Protein AF-A0A8X6Y9L2-F1 (afdb_monomer_lite)

Secondary structure (DSSP, 8-state):
--------------EEEEEEEEE-S--EETTTSS-HHHHHHHHHHS--SSSS---HHHHHHHHSEEEEEEEEEEEEEETT---EEEEEEEEEEEE-----TTS--PPEEEEEPPPGGGG-------------

pLDDT: mean 73.96, std 20.02, range [30.67, 93.94]

Sequence (132 aa):
ERSDSKKDCEESVFAKFVFLWKAASDVYDCTLDTNLKGFANAMARSEWKSALAPPVKEFIEIVNCYAQTGVLDGTVSINDGPEYEMYLFGEKVRNLAFSCPQMCLPLDFYTVTLTEDSLKLPIQRNERTTAC

Radius of gyration: 23.89 Å; chains: 1; bounding box: 46×60×63 Å

Foldseek 3Di:
DDDDDPDPPPDDKDKDWDWDWDFPDDKDQLVPNPPVVVVVVVQVPDDDPDPPDGPVVVVCQVNQKIKTWTKIWTWMDMPPDDTDTAIWTWMWMWHPPPPPVVDPDTDIDTDTDDDPVRPPDPPPPPPDDDDD

Structure (mmCIF, N/CA/C/O backbone):
data_AF-A0A8X6Y9L2-F1
#
_entry.id   AF-A0A8X6Y9L2-F1
#
loop_
_atom_site.group_PDB
_atom_site.id
_atom_site.type_symbol
_atom_site.label_atom_id
_atom_site.label_alt_id
_atom_site.label_comp_id
_atom_site.label_asym_id
_atom_site.label_entity_id
_atom_site.label_seq_id
_atom_site.pdbx_PDB_ins_code
_atom_site.Cartn_x
_atom_site.Cartn_y
_atom_site.Cartn_z
_atom_site.occupancy
_atom_site.B_iso_or_equiv
_atom_site.auth_seq_id
_atom_site.auth_comp_id
_atom_site.auth_asym_id
_atom_site.auth_atom_id
_atom_site.pdbx_PDB_model_num
ATOM 1 N N . GLU A 1 1 ? -1.486 49.418 36.738 1.00 35.19 1 GLU A N 1
ATOM 2 C CA . GLU A 1 1 ? -1.836 48.542 35.601 1.00 35.19 1 GLU A CA 1
ATOM 3 C C . GLU A 1 1 ? -0.873 47.361 35.580 1.00 35.19 1 GLU A C 1
ATOM 5 O O . GLU A 1 1 ? 0.332 47.578 35.562 1.00 35.19 1 GLU A O 1
ATOM 10 N N . ARG A 1 2 ? -1.374 46.127 35.684 1.00 33.84 2 ARG A N 1
ATOM 11 C CA . ARG A 1 2 ? -0.601 44.897 35.458 1.00 33.84 2 ARG A CA 1
ATOM 12 C C . ARG A 1 2 ? -1.325 44.171 34.332 1.00 33.84 2 ARG A C 1
ATOM 14 O O . ARG A 1 2 ? -2.479 43.796 34.502 1.00 33.84 2 ARG A O 1
ATOM 21 N N . SER A 1 3 ? -0.692 44.093 33.168 1.00 48.06 3 SER A N 1
ATOM 22 C CA . SER A 1 3 ? -1.227 43.390 32.009 1.00 48.06 3 SER A CA 1
ATOM 23 C C . SER A 1 3 ? -1.127 41.886 32.256 1.00 48.06 3 SER A C 1
ATOM 25 O O . SER A 1 3 ? -0.036 41.321 32.163 1.00 48.06 3 SER A O 1
ATOM 27 N N . ASP A 1 4 ? -2.248 41.249 32.580 1.00 46.41 4 ASP A N 1
ATOM 28 C CA . ASP A 1 4 ? -2.364 39.796 32.526 1.00 46.41 4 ASP A CA 1
ATOM 29 C C . ASP A 1 4 ? -2.335 39.365 31.058 1.00 46.41 4 ASP A C 1
ATOM 31 O O . ASP A 1 4 ? -3.310 39.497 30.316 1.00 46.41 4 ASP A O 1
ATOM 35 N N . SER A 1 5 ? -1.180 38.874 30.618 1.00 49.41 5 SER A N 1
ATOM 36 C CA . SER A 1 5 ? -1.055 38.147 29.365 1.00 49.41 5 SER A CA 1
ATOM 37 C C . SER A 1 5 ? -1.762 36.801 29.519 1.00 49.41 5 SER A C 1
ATOM 39 O O . SER A 1 5 ? -1.232 35.857 30.106 1.00 49.41 5 SER A O 1
ATOM 41 N N . LYS A 1 6 ? -2.989 36.710 28.995 1.00 53.50 6 LYS A N 1
ATOM 42 C CA . LYS A 1 6 ? -3.668 35.430 28.777 1.00 53.50 6 LYS A CA 1
ATOM 43 C C . LYS A 1 6 ? -2.784 34.583 27.863 1.00 53.50 6 LYS A C 1
ATOM 45 O O . LYS A 1 6 ? -2.667 34.862 26.675 1.00 53.50 6 LYS A O 1
ATOM 50 N N . LYS A 1 7 ? -2.124 33.578 28.437 1.00 54.12 7 LYS A N 1
ATOM 51 C CA . LYS A 1 7 ? -1.623 32.443 27.670 1.00 54.12 7 LYS A CA 1
ATOM 52 C C . LYS A 1 7 ? -2.857 31.712 27.163 1.00 54.12 7 LYS A C 1
ATOM 54 O O . LYS A 1 7 ? -3.603 31.171 27.977 1.00 54.12 7 LYS A O 1
ATOM 59 N N . ASP A 1 8 ? -3.083 31.740 25.858 1.00 54.59 8 ASP A N 1
ATOM 60 C CA . ASP A 1 8 ? -3.979 30.789 25.215 1.00 54.59 8 ASP A CA 1
ATOM 61 C C . ASP A 1 8 ? -3.461 29.392 25.576 1.00 54.59 8 ASP A C 1
ATOM 63 O O . ASP A 1 8 ? -2.373 28.987 25.165 1.00 54.59 8 ASP A O 1
ATOM 67 N N . CYS A 1 9 ? -4.173 28.698 26.463 1.00 57.06 9 CYS A N 1
ATOM 68 C CA . CYS A 1 9 ? -3.896 27.297 26.730 1.00 57.06 9 CYS A CA 1
ATOM 69 C C . CYS A 1 9 ? -4.235 26.536 25.448 1.00 57.06 9 CYS A C 1
ATOM 71 O O . CYS A 1 9 ? -5.410 26.420 25.108 1.00 57.06 9 CYS A O 1
ATOM 73 N N . GLU A 1 10 ? -3.223 26.041 24.735 1.00 66.69 10 GLU A N 1
ATOM 74 C CA . GLU A 1 10 ? -3.419 25.071 23.657 1.00 66.69 10 GLU A CA 1
ATOM 75 C C . GLU A 1 10 ? -4.148 23.848 24.229 1.00 66.69 10 GLU A C 1
ATOM 77 O O . GLU A 1 10 ? -3.588 23.064 25.001 1.00 66.69 10 GLU A O 1
ATOM 82 N N . GLU A 1 11 ? -5.429 23.708 23.892 1.00 79.56 11 GLU A N 1
ATOM 83 C CA . GLU A 1 11 ? -6.227 22.547 24.268 1.00 79.56 11 GLU A CA 1
ATOM 84 C C . GLU A 1 11 ? -5.726 21.339 23.468 1.00 79.56 11 GLU A C 1
ATOM 86 O O . GLU A 1 11 ? -5.939 21.225 22.262 1.00 79.56 11 GLU A O 1
ATOM 91 N N . SER A 1 12 ? -4.991 20.456 24.141 1.00 83.25 12 SER A N 1
ATOM 92 C CA . SER A 1 12 ? -4.478 19.223 23.545 1.00 83.25 12 SER A CA 1
ATOM 93 C C . SER A 1 12 ? -5.529 18.118 23.629 1.00 83.25 12 SER A C 1
ATOM 95 O O . SER A 1 12 ? -6.139 17.911 24.677 1.00 83.25 12 SER A O 1
ATOM 97 N N . VAL A 1 13 ? -5.712 17.382 22.533 1.00 85.88 13 VAL A N 1
ATOM 98 C CA . VAL A 1 13 ? -6.623 16.235 22.449 1.00 85.88 13 VAL A CA 1
ATOM 99 C C . VAL A 1 13 ? -5.803 14.958 22.297 1.00 85.88 13 VAL A C 1
ATOM 101 O O . VAL A 1 13 ? -4.958 14.861 21.408 1.00 85.88 13 VAL A O 1
ATOM 104 N N . PHE A 1 14 ? -6.061 13.964 23.145 1.00 89.12 14 PHE A N 1
ATOM 105 C CA . PHE A 1 14 ? -5.450 12.643 23.047 1.00 89.12 14 PHE A CA 1
ATOM 106 C C . PHE A 1 14 ? -6.346 11.735 22.214 1.00 89.12 14 PHE A C 1
ATOM 108 O O . PHE A 1 14 ? -7.491 11.495 22.580 1.00 89.12 14 PHE A O 1
ATOM 115 N N . ALA A 1 15 ? -5.831 11.214 21.105 1.00 90.12 15 ALA A N 1
ATOM 116 C CA . ALA A 1 15 ? -6.514 10.202 20.311 1.00 90.12 15 ALA A CA 1
ATOM 117 C C . ALA A 1 15 ? -5.774 8.867 20.440 1.00 90.12 15 ALA A C 1
ATOM 119 O O . ALA A 1 15 ? -4.562 8.797 20.223 1.00 90.12 15 ALA A O 1
ATOM 120 N N . LYS A 1 16 ? -6.502 7.808 20.790 1.00 92.69 16 LYS A N 1
ATOM 121 C CA . LYS A 1 16 ? -6.005 6.434 20.829 1.00 92.69 16 LYS A CA 1
ATOM 122 C C . LYS A 1 16 ? -6.598 5.673 19.655 1.00 92.69 16 LYS A C 1
ATOM 124 O O . LYS A 1 16 ? -7.808 5.685 19.460 1.00 92.69 16 LYS A O 1
ATOM 129 N N . PHE A 1 17 ? -5.740 4.983 18.915 1.00 91.19 17 PHE A N 1
ATOM 130 C CA . PHE A 1 17 ? -6.112 4.172 17.763 1.00 91.19 17 PHE A CA 1
ATOM 131 C C . PHE A 1 17 ? -5.706 2.722 18.004 1.00 91.19 17 PHE A C 1
ATOM 133 O O . PHE A 1 17 ? -4.576 2.458 18.423 1.00 91.19 17 PHE A O 1
ATOM 140 N N . VAL A 1 18 ? -6.605 1.783 17.725 1.00 92.62 18 VAL A N 1
ATOM 141 C CA . VAL A 1 18 ? -6.331 0.345 17.798 1.00 92.62 18 VAL A CA 1
ATOM 142 C C . VAL A 1 18 ? -6.860 -0.291 16.525 1.00 92.62 18 VAL A C 1
ATOM 144 O O . VAL A 1 18 ? -8.066 -0.409 16.371 1.00 92.62 18 VAL A O 1
ATOM 147 N N . PHE A 1 19 ? -5.968 -0.701 15.622 1.00 91.31 19 PHE A N 1
ATOM 148 C CA . PHE A 1 19 ? -6.343 -1.256 14.320 1.00 91.31 19 PHE A CA 1
ATOM 149 C C . PHE A 1 19 ? -5.693 -2.608 14.049 1.00 91.31 19 PHE A C 1
ATOM 151 O O . PHE A 1 19 ? -4.529 -2.840 14.383 1.00 91.31 19 PHE A O 1
ATOM 158 N N . LEU A 1 20 ? -6.440 -3.470 13.364 1.00 92.44 20 LEU A N 1
ATOM 159 C CA . LEU A 1 20 ? -5.978 -4.718 12.781 1.00 92.44 20 LEU A CA 1
ATOM 160 C C . LEU A 1 20 ? -5.940 -4.586 11.256 1.00 92.44 20 LEU A C 1
ATOM 162 O O . LEU A 1 20 ? -6.944 -4.251 10.629 1.00 92.44 20 LEU A O 1
ATOM 166 N N . TRP A 1 21 ? -4.794 -4.903 10.653 1.00 92.69 21 TRP A N 1
ATOM 167 C CA . TRP A 1 21 ? -4.679 -5.033 9.201 1.00 92.69 21 TRP A CA 1
ATOM 168 C C . TRP A 1 21 ? -5.211 -6.386 8.732 1.00 92.69 21 TRP A C 1
ATOM 170 O O . TRP A 1 21 ? -4.749 -7.437 9.180 1.00 92.69 21 TRP A O 1
ATOM 180 N N . LYS A 1 22 ? -6.143 -6.351 7.782 1.00 92.56 22 LYS A N 1
ATOM 181 C CA . LYS A 1 22 ? -6.684 -7.514 7.081 1.00 92.56 22 LYS A CA 1
ATOM 182 C C . LYS A 1 22 ? -6.307 -7.407 5.608 1.00 92.56 22 LYS A C 1
ATOM 184 O O . LYS A 1 22 ? -6.776 -6.512 4.907 1.00 92.56 22 LYS A O 1
ATOM 189 N N . ALA A 1 23 ? -5.455 -8.317 5.145 1.00 93.94 23 ALA A N 1
AT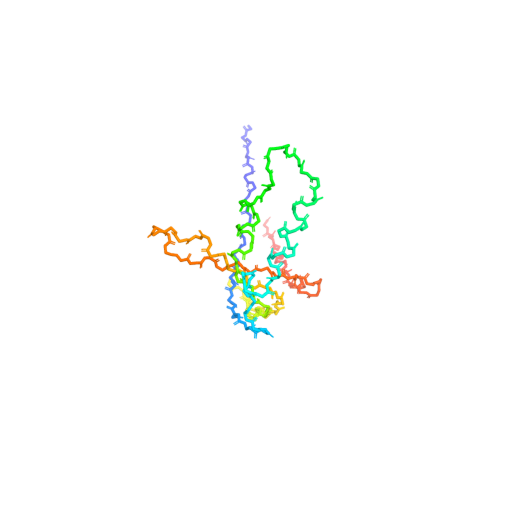OM 190 C CA . ALA A 1 23 ? -5.091 -8.401 3.737 1.00 93.94 23 ALA A CA 1
ATOM 191 C C . ALA A 1 23 ? -6.322 -8.736 2.881 1.00 93.94 23 ALA A C 1
ATOM 193 O O . ALA A 1 23 ? -7.067 -9.660 3.208 1.00 93.94 23 ALA A O 1
ATOM 194 N N . ALA A 1 24 ? -6.515 -7.992 1.792 1.00 92.88 24 ALA A N 1
ATOM 195 C CA . ALA A 1 24 ? -7.560 -8.243 0.798 1.00 92.88 24 ALA A CA 1
ATOM 196 C C . ALA A 1 24 ? -6.987 -8.708 -0.553 1.00 92.88 24 ALA A C 1
ATOM 198 O O . ALA A 1 24 ? -7.745 -9.113 -1.432 1.00 92.88 24 ALA A O 1
ATOM 199 N N . SER A 1 25 ? -5.662 -8.661 -0.715 1.00 93.00 25 SER A N 1
ATOM 200 C CA . SER A 1 25 ? -4.935 -9.152 -1.886 1.00 93.00 25 SER A CA 1
ATOM 201 C C . SER A 1 25 ? -3.670 -9.913 -1.499 1.00 93.00 25 SER A C 1
ATOM 203 O O . SER A 1 25 ? -3.185 -9.839 -0.362 1.00 93.00 25 SER A O 1
ATOM 205 N N . ASP A 1 26 ? -3.134 -10.639 -2.477 1.00 93.56 26 ASP A N 1
ATOM 206 C CA . ASP A 1 26 ? -1.782 -11.178 -2.415 1.00 93.56 26 ASP A CA 1
ATOM 207 C C . ASP A 1 26 ? -0.743 -10.049 -2.405 1.00 93.56 26 ASP A C 1
ATOM 209 O O . ASP A 1 26 ? -1.017 -8.902 -2.765 1.00 93.56 26 ASP A O 1
ATOM 213 N N . VAL A 1 27 ? 0.464 -10.374 -1.951 1.00 91.00 27 VAL A N 1
ATOM 214 C CA . VAL A 1 27 ? 1.575 -9.422 -1.943 1.00 91.00 27 VAL A CA 1
ATOM 215 C C . VAL A 1 27 ? 2.059 -9.209 -3.376 1.00 91.00 27 VAL A C 1
ATOM 217 O O . VAL A 1 27 ? 2.405 -10.173 -4.050 1.00 91.00 27 VAL A O 1
ATOM 220 N N . TYR A 1 28 ? 2.116 -7.949 -3.799 1.00 90.69 28 TYR A N 1
ATOM 221 C CA . TYR A 1 28 ? 2.700 -7.513 -5.060 1.00 90.69 28 TYR A CA 1
ATOM 222 C C . TYR A 1 28 ? 4.159 -7.105 -4.835 1.00 90.69 28 TYR A C 1
ATOM 224 O O . TYR A 1 28 ? 4.442 -6.155 -4.101 1.00 90.69 28 TYR A O 1
ATOM 232 N N . ASP A 1 29 ? 5.090 -7.827 -5.446 1.00 89.06 29 ASP A N 1
ATOM 233 C CA . ASP A 1 29 ? 6.515 -7.522 -5.477 1.00 89.06 29 ASP A CA 1
ATOM 234 C C . ASP A 1 29 ? 6.829 -6.656 -6.693 1.00 89.06 29 ASP A C 1
ATOM 236 O O . ASP A 1 29 ? 6.867 -7.130 -7.830 1.00 89.06 29 ASP A O 1
ATOM 240 N N . CYS A 1 30 ? 7.127 -5.378 -6.475 1.00 86.25 30 CYS A N 1
ATOM 241 C CA . CYS A 1 30 ? 7.431 -4.474 -7.576 1.00 86.25 30 CYS A CA 1
ATOM 242 C C . CYS A 1 30 ? 8.680 -4.896 -8.380 1.00 86.25 30 CYS A C 1
ATOM 244 O O . CYS A 1 30 ? 8.814 -4.480 -9.532 1.00 86.25 30 CYS A O 1
ATOM 246 N N . THR A 1 31 ? 9.560 -5.744 -7.836 1.00 84.19 31 THR A N 1
ATOM 247 C CA . THR A 1 31 ? 10.736 -6.273 -8.543 1.00 84.19 31 THR A CA 1
ATOM 248 C C . THR A 1 31 ? 10.432 -7.488 -9.422 1.00 84.19 31 THR A C 1
ATOM 250 O O . THR A 1 31 ? 11.119 -7.684 -10.428 1.00 84.19 31 THR A O 1
ATOM 253 N N . LEU A 1 32 ? 9.406 -8.279 -9.085 1.00 86.06 32 LEU A N 1
ATOM 254 C CA . LEU A 1 32 ? 9.057 -9.517 -9.796 1.00 86.06 32 LEU A CA 1
ATOM 255 C C . LEU A 1 32 ? 7.793 -9.382 -10.647 1.00 86.06 32 LEU A C 1
ATOM 257 O O . LEU A 1 32 ? 7.750 -9.888 -11.768 1.00 86.06 32 LEU A O 1
ATOM 261 N N . ASP A 1 33 ? 6.796 -8.661 -10.145 1.00 88.12 33 ASP A N 1
ATOM 262 C CA . ASP A 1 33 ? 5.472 -8.561 -10.759 1.00 88.12 33 ASP A CA 1
ATOM 263 C C . ASP A 1 33 ? 5.377 -7.410 -11.774 1.00 88.12 33 ASP A C 1
ATOM 265 O O . ASP A 1 33 ? 4.401 -7.285 -12.516 1.00 88.12 33 ASP A O 1
ATOM 269 N N . THR A 1 34 ? 6.427 -6.587 -11.873 1.00 87.56 34 THR A N 1
ATOM 270 C CA . THR A 1 34 ? 6.502 -5.454 -12.802 1.00 87.56 34 THR A CA 1
ATOM 271 C C . THR A 1 34 ? 7.406 -5.753 -14.002 1.00 87.56 34 THR A C 1
ATOM 273 O O . THR A 1 34 ? 8.491 -6.318 -13.879 1.00 87.56 34 THR A O 1
ATOM 276 N N . ASN A 1 35 ? 7.030 -5.279 -15.198 1.00 88.88 35 ASN A N 1
ATOM 277 C CA . ASN A 1 35 ? 7.883 -5.358 -16.392 1.00 88.88 35 ASN A CA 1
ATOM 278 C C . ASN A 1 35 ? 9.038 -4.336 -16.349 1.00 88.88 35 ASN A C 1
ATOM 280 O O . ASN A 1 35 ? 9.021 -3.319 -17.051 1.00 88.88 35 ASN A O 1
ATOM 284 N N . LEU A 1 36 ? 10.073 -4.627 -15.557 1.00 87.88 36 LEU A N 1
ATOM 285 C CA . LEU A 1 36 ? 11.246 -3.761 -15.386 1.00 87.88 36 LEU A CA 1
ATOM 286 C C . LEU A 1 36 ? 11.950 -3.435 -16.712 1.00 87.88 36 LEU A C 1
ATOM 288 O O . LEU A 1 36 ? 12.423 -2.317 -16.907 1.00 87.88 36 LEU A O 1
ATOM 292 N N . LYS A 1 37 ? 11.971 -4.375 -17.666 1.00 88.75 37 LYS A N 1
ATOM 293 C CA . LYS A 1 37 ? 12.550 -4.149 -19.000 1.00 88.75 37 LYS A CA 1
ATOM 294 C C . LYS A 1 37 ? 11.763 -3.102 -19.790 1.00 88.75 37 LYS A C 1
ATOM 296 O O . LYS A 1 37 ? 12.356 -2.278 -20.484 1.00 88.75 37 LYS A O 1
ATOM 301 N N . GLY A 1 38 ? 10.436 -3.128 -19.689 1.00 88.25 38 GLY A N 1
ATOM 302 C CA . GLY A 1 38 ? 9.556 -2.117 -20.270 1.00 88.25 38 GLY A CA 1
ATOM 303 C C . GLY A 1 38 ? 9.844 -0.728 -19.705 1.00 88.25 38 GLY A C 1
ATOM 304 O O . GLY A 1 38 ? 10.047 0.208 -20.477 1.00 88.25 38 GLY A O 1
ATOM 305 N N . PHE A 1 39 ? 9.962 -0.615 -18.380 1.00 88.00 39 PHE A N 1
ATOM 306 C CA . PHE A 1 39 ? 10.325 0.640 -17.716 1.00 88.00 39 PHE A CA 1
ATOM 307 C C . PHE A 1 39 ? 11.717 1.136 -18.108 1.00 88.00 39 PHE A C 1
ATOM 309 O O . PHE A 1 39 ? 11.862 2.305 -18.452 1.00 88.00 39 PHE A O 1
ATOM 316 N N . ALA A 1 40 ? 12.722 0.258 -18.141 1.00 86.62 40 ALA A N 1
ATOM 317 C CA . ALA A 1 40 ? 14.069 0.616 -18.579 1.00 86.62 40 ALA A CA 1
ATOM 318 C C . ALA A 1 40 ? 14.079 1.136 -20.028 1.00 86.62 40 ALA A C 1
ATOM 320 O O . ALA A 1 40 ? 14.708 2.151 -20.318 1.00 86.62 40 ALA A O 1
ATOM 321 N N . ASN A 1 41 ? 13.330 0.492 -20.930 1.00 87.94 41 ASN A N 1
ATOM 322 C CA . ASN A 1 41 ? 13.190 0.942 -22.316 1.00 87.94 41 ASN A CA 1
ATOM 323 C C . ASN A 1 41 ? 12.461 2.287 -22.433 1.00 87.94 41 ASN A C 1
ATOM 325 O O . ASN A 1 41 ? 12.848 3.115 -23.255 1.00 87.94 41 ASN A O 1
ATOM 329 N N . ALA A 1 42 ? 11.402 2.499 -21.649 1.00 88.50 42 ALA A N 1
ATOM 330 C CA . ALA A 1 42 ? 10.669 3.761 -21.629 1.00 88.50 42 ALA A CA 1
ATOM 331 C C . ALA A 1 42 ? 11.543 4.895 -21.079 1.00 88.50 42 ALA A C 1
ATOM 333 O O . ALA A 1 42 ? 11.607 5.965 -21.676 1.00 88.50 42 ALA A O 1
ATOM 334 N N . MET A 1 43 ? 12.283 4.629 -20.001 1.00 87.38 43 MET A N 1
ATOM 335 C CA . MET A 1 43 ? 13.231 5.565 -19.406 1.00 87.38 43 MET A CA 1
ATOM 336 C C . MET A 1 43 ? 14.365 5.905 -20.373 1.00 87.38 43 MET A C 1
ATOM 338 O O . MET A 1 43 ? 14.692 7.071 -20.518 1.00 87.38 43 MET A O 1
ATOM 342 N N . ALA A 1 44 ? 14.912 4.927 -21.100 1.00 85.56 44 ALA A N 1
ATOM 343 C CA . ALA A 1 44 ? 15.935 5.156 -22.124 1.00 85.56 44 ALA A CA 1
ATOM 344 C C . ALA A 1 44 ? 15.469 6.075 -23.272 1.00 85.56 44 ALA A C 1
A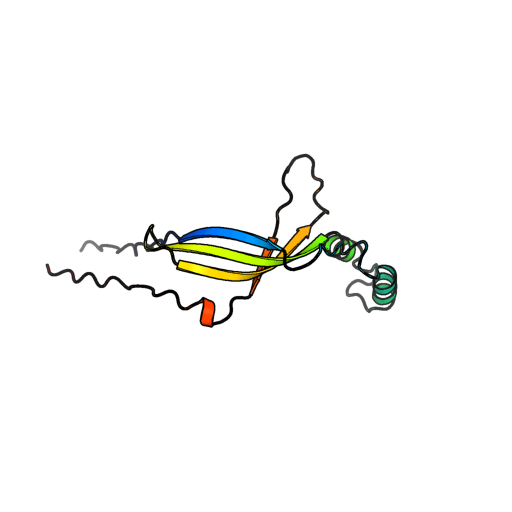TOM 346 O O . ALA A 1 44 ? 16.299 6.664 -23.959 1.00 85.56 44 ALA A O 1
ATOM 347 N N . ARG A 1 45 ? 14.153 6.167 -23.506 1.00 87.06 45 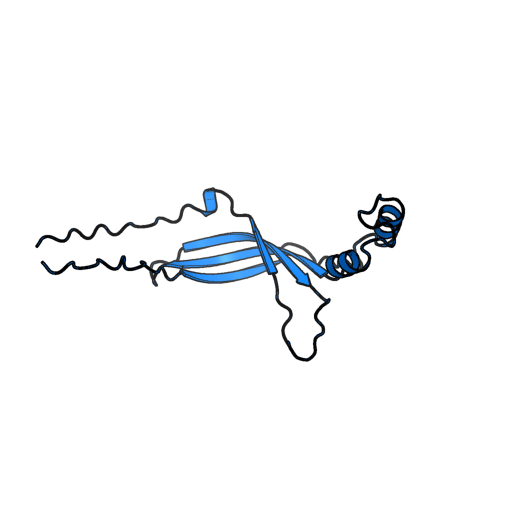ARG A N 1
ATOM 348 C CA . ARG A 1 45 ? 13.543 6.968 -24.579 1.00 87.06 45 ARG A CA 1
ATOM 349 C C . ARG A 1 45 ? 12.954 8.291 -24.093 1.00 87.06 45 ARG A C 1
ATOM 351 O O . ARG A 1 45 ? 12.520 9.076 -24.932 1.00 87.06 45 ARG A O 1
ATOM 358 N N . SER A 1 46 ? 12.868 8.516 -22.784 1.00 86.56 46 SER A N 1
ATOM 359 C CA . SER A 1 46 ? 12.268 9.728 -22.233 1.00 86.56 46 SER A CA 1
ATOM 360 C C . SER A 1 46 ? 13.253 10.893 -22.229 1.00 86.56 46 SER A C 1
ATOM 362 O O . SER A 1 46 ? 14.466 10.709 -22.166 1.00 86.56 46 SER A O 1
ATOM 364 N N . GLU A 1 47 ? 12.724 12.113 -22.283 1.00 86.12 47 GLU A N 1
ATOM 365 C CA . GLU A 1 47 ? 13.527 13.310 -22.058 1.00 86.12 47 GLU A CA 1
ATOM 366 C C . GLU A 1 47 ? 13.841 13.443 -20.565 1.00 86.12 47 GLU A C 1
ATOM 368 O O . GLU A 1 47 ? 12.960 13.311 -19.708 1.00 86.12 47 GLU A O 1
ATOM 373 N N . TRP A 1 48 ? 15.106 13.700 -20.238 1.00 83.56 48 TRP A N 1
ATOM 374 C CA . TRP A 1 48 ? 15.559 13.833 -18.857 1.00 83.56 48 TRP A CA 1
ATOM 375 C C . TRP A 1 48 ? 15.910 15.277 -18.536 1.00 83.56 48 TRP A C 1
ATOM 377 O O . TRP A 1 48 ? 16.473 16.002 -19.353 1.00 83.56 48 TRP A O 1
ATOM 387 N N . LYS A 1 49 ? 15.642 15.677 -17.289 1.00 78.50 49 LYS A N 1
ATOM 388 C CA . LYS A 1 49 ? 16.038 16.994 -16.767 1.00 78.50 49 LYS A CA 1
ATOM 389 C C . LYS A 1 49 ? 17.562 17.174 -16.724 1.00 78.50 49 LYS A C 1
ATOM 391 O O . LYS A 1 49 ? 18.042 18.300 -16.776 1.00 78.50 49 LYS A O 1
ATOM 396 N N . SER A 1 50 ? 18.310 16.075 -16.603 1.00 75.69 50 SER A N 1
ATOM 397 C CA . SER A 1 50 ? 19.774 16.046 -16.640 1.00 75.69 50 SER A CA 1
ATOM 398 C C . SER A 1 50 ? 20.248 15.425 -17.949 1.00 75.69 50 SER A C 1
ATOM 400 O O . SER A 1 50 ? 19.808 14.340 -18.314 1.00 75.69 50 SER A O 1
ATOM 402 N N . ALA A 1 51 ? 21.187 16.084 -18.628 1.00 69.38 51 ALA A N 1
ATOM 403 C CA . ALA A 1 51 ? 21.735 15.620 -19.903 1.00 69.38 51 ALA A CA 1
ATOM 404 C C . ALA A 1 51 ? 22.667 14.397 -19.776 1.00 69.38 51 ALA A C 1
ATOM 406 O O . ALA A 1 51 ? 23.049 13.814 -20.786 1.00 69.38 51 ALA A O 1
ATOM 407 N N . LEU A 1 52 ? 23.080 14.034 -18.556 1.00 73.44 52 LEU A N 1
ATOM 408 C CA . LEU A 1 52 ? 24.179 13.087 -18.336 1.00 73.44 52 LEU A CA 1
ATOM 409 C C . LEU A 1 52 ? 23.724 11.652 -18.044 1.00 73.44 52 LEU A C 1
ATOM 411 O O . LEU A 1 52 ? 24.461 10.722 -18.362 1.00 73.44 52 LEU A O 1
ATOM 415 N N . ALA A 1 53 ? 22.552 11.455 -17.434 1.00 74.00 53 ALA A N 1
ATOM 416 C CA . ALA A 1 53 ? 22.046 10.123 -17.104 1.00 74.00 53 ALA A CA 1
ATOM 417 C C . ALA A 1 53 ? 20.549 10.141 -16.739 1.00 74.00 53 ALA A C 1
ATOM 419 O O . ALA A 1 53 ? 20.070 11.141 -16.191 1.00 74.00 53 ALA A O 1
ATOM 420 N N . PRO A 1 54 ? 19.831 9.021 -16.954 1.00 79.31 54 PRO A N 1
ATOM 421 C CA . PRO A 1 54 ? 18.496 8.839 -16.405 1.00 79.31 54 PRO A CA 1
ATOM 422 C C . PRO A 1 54 ? 18.539 8.717 -14.871 1.00 79.31 54 PRO A C 1
ATOM 424 O O . PRO A 1 54 ? 19.561 8.301 -14.313 1.00 79.31 54 PRO A O 1
ATOM 427 N N . PRO A 1 55 ? 17.422 8.987 -14.170 1.00 81.12 55 PRO A N 1
ATOM 428 C CA . PRO A 1 55 ? 17.308 8.845 -12.716 1.00 81.12 55 PRO A CA 1
ATOM 429 C C . PRO A 1 55 ? 17.172 7.368 -12.289 1.00 81.12 55 PRO A C 1
ATOM 431 O O . PRO A 1 55 ? 16.204 6.957 -11.655 1.00 81.12 55 PRO A O 1
ATOM 434 N N . VAL A 1 56 ? 18.158 6.537 -12.638 1.00 83.31 56 VAL A N 1
ATOM 435 C CA . VAL A 1 56 ? 18.140 5.082 -12.393 1.00 83.31 56 VAL A CA 1
ATOM 436 C C . VAL A 1 56 ? 18.076 4.760 -10.899 1.00 83.31 56 VAL A C 1
ATOM 438 O O . VAL A 1 56 ? 17.399 3.817 -10.501 1.00 83.31 56 VAL A O 1
ATOM 441 N N . LYS A 1 57 ? 18.758 5.551 -10.065 1.00 81.25 57 LYS A N 1
ATOM 442 C CA . LYS A 1 57 ? 18.781 5.351 -8.612 1.00 81.25 57 LYS A CA 1
ATOM 443 C C . LYS A 1 57 ? 17.391 5.519 -7.991 1.00 81.25 57 LYS A C 1
ATOM 445 O O . LYS A 1 57 ? 16.949 4.630 -7.275 1.00 81.25 57 LYS A O 1
ATOM 450 N N . GLU A 1 58 ? 16.700 6.611 -8.317 1.00 80.94 58 GLU A N 1
ATOM 451 C CA . GLU A 1 58 ? 15.336 6.878 -7.837 1.00 80.94 58 GLU A CA 1
ATOM 452 C C . GLU A 1 58 ? 14.373 5.781 -8.297 1.00 80.94 58 GLU A C 1
ATOM 454 O O . GLU A 1 58 ? 13.552 5.299 -7.524 1.00 80.94 58 GLU A O 1
ATOM 459 N N . PHE A 1 59 ? 14.515 5.324 -9.544 1.00 82.94 59 PHE A N 1
ATOM 460 C CA . PHE A 1 59 ? 13.707 4.224 -10.055 1.00 82.94 59 PHE A CA 1
ATOM 461 C C . PHE A 1 59 ? 13.920 2.929 -9.269 1.00 82.94 59 PHE A C 1
ATOM 463 O O . PHE A 1 59 ? 12.940 2.305 -8.876 1.00 82.94 59 PHE A O 1
ATOM 470 N N . ILE A 1 60 ? 15.175 2.543 -9.009 1.00 82.12 60 ILE A N 1
ATOM 471 C CA . ILE A 1 60 ? 15.496 1.346 -8.219 1.00 82.12 60 ILE A CA 1
ATOM 472 C C . ILE A 1 60 ? 14.914 1.452 -6.806 1.00 82.12 60 ILE A C 1
ATOM 474 O O . ILE A 1 60 ? 14.359 0.479 -6.305 1.00 82.12 60 ILE A O 1
ATOM 478 N N . GLU A 1 61 ? 15.009 2.621 -6.173 1.00 79.44 61 GLU A N 1
ATOM 479 C CA . GLU A 1 61 ? 14.444 2.853 -4.841 1.00 79.44 61 GLU A CA 1
ATOM 480 C C . GLU A 1 61 ? 12.917 2.690 -4.828 1.00 79.44 61 GLU A C 1
ATOM 482 O O . GLU A 1 61 ? 12.388 2.077 -3.904 1.00 79.44 61 GLU A O 1
ATOM 487 N N . ILE A 1 62 ? 12.222 3.157 -5.870 1.00 80.25 62 ILE A N 1
ATOM 488 C CA . ILE A 1 62 ? 10.763 3.026 -6.002 1.00 80.25 62 ILE A CA 1
ATOM 489 C C . ILE A 1 62 ? 10.343 1.572 -6.256 1.00 80.25 62 ILE A C 1
ATOM 491 O O . ILE A 1 62 ? 9.374 1.103 -5.663 1.00 80.25 62 ILE A O 1
ATOM 495 N N . VAL A 1 63 ? 11.042 0.841 -7.131 1.00 84.19 63 VAL A N 1
ATOM 496 C CA . VAL A 1 63 ? 10.645 -0.539 -7.477 1.00 84.19 63 VAL A CA 1
ATOM 497 C C . VAL A 1 63 ? 11.056 -1.567 -6.429 1.00 84.19 63 VAL A C 1
ATOM 499 O O . VAL A 1 63 ? 10.565 -2.689 -6.459 1.00 84.19 63 VAL A O 1
ATOM 502 N N . ASN A 1 64 ? 11.936 -1.213 -5.493 1.00 85.19 64 ASN A N 1
ATOM 503 C CA . ASN A 1 64 ? 12.377 -2.109 -4.430 1.00 85.19 64 ASN A CA 1
ATOM 504 C C . ASN A 1 64 ? 11.413 -2.079 -3.231 1.00 85.19 64 ASN A C 1
ATOM 506 O O . ASN A 1 64 ? 11.805 -1.773 -2.099 1.00 85.19 64 ASN A O 1
ATOM 510 N N . CYS A 1 65 ? 10.139 -2.370 -3.486 1.00 86.62 65 CYS A N 1
ATOM 511 C CA . CYS A 1 65 ? 9.098 -2.430 -2.472 1.00 86.62 65 CYS A CA 1
ATOM 512 C C . CYS A 1 65 ? 8.122 -3.590 -2.705 1.00 86.62 65 CYS A C 1
ATOM 514 O O . CYS A 1 65 ? 7.958 -4.072 -3.826 1.00 86.62 65 CYS A O 1
ATOM 516 N N . TYR A 1 66 ? 7.457 -4.004 -1.627 1.00 89.31 66 TYR A N 1
ATOM 517 C CA . TYR A 1 66 ? 6.258 -4.834 -1.691 1.00 89.31 66 TYR A CA 1
ATOM 518 C C . TYR A 1 66 ? 5.037 -3.991 -1.345 1.00 89.31 66 TYR A C 1
ATOM 520 O O . TYR A 1 66 ? 5.084 -3.203 -0.395 1.00 89.31 66 TYR A O 1
ATOM 528 N N . ALA A 1 67 ? 3.941 -4.204 -2.061 1.00 90.38 67 ALA A N 1
ATOM 529 C CA . ALA A 1 67 ? 2.647 -3.602 -1.782 1.00 90.38 67 ALA A CA 1
ATOM 530 C C . ALA A 1 67 ? 1.595 -4.689 -1.533 1.00 90.38 67 ALA A C 1
ATOM 532 O O . ALA A 1 67 ? 1.634 -5.761 -2.129 1.00 90.38 67 ALA A O 1
ATOM 533 N N . GLN A 1 68 ? 0.647 -4.424 -0.643 1.00 93.56 68 GLN A N 1
ATOM 534 C CA . GLN A 1 68 ? -0.514 -5.279 -0.424 1.00 93.56 68 GLN A CA 1
ATOM 535 C C . GLN A 1 68 ? -1.723 -4.403 -0.127 1.00 93.56 68 GLN A C 1
ATOM 537 O O . GLN A 1 68 ? -1.664 -3.536 0.743 1.00 93.56 68 GLN A O 1
ATOM 542 N N . THR A 1 69 ? -2.836 -4.642 -0.809 1.00 93.75 69 THR A N 1
ATOM 543 C CA . THR A 1 69 ? -4.096 -3.949 -0.521 1.00 93.75 69 THR A CA 1
ATOM 544 C C . THR A 1 69 ? -4.862 -4.657 0.595 1.00 93.75 69 THR A C 1
ATOM 546 O O . THR A 1 69 ? -4.763 -5.875 0.789 1.00 93.75 69 THR A O 1
ATOM 549 N N . GLY A 1 70 ? -5.627 -3.896 1.367 1.00 93.06 70 GLY A N 1
ATOM 550 C CA . GLY A 1 70 ? -6.322 -4.432 2.525 1.00 93.06 70 GLY A CA 1
ATOM 551 C C . GLY A 1 70 ? -7.181 -3.410 3.242 1.00 93.06 70 GLY A C 1
ATOM 552 O O . GLY A 1 70 ? -7.454 -2.317 2.746 1.00 93.06 70 GLY A O 1
ATOM 553 N N . VAL A 1 71 ? -7.638 -3.811 4.421 1.00 91.81 71 VAL A N 1
ATOM 554 C CA . VAL A 1 71 ? -8.514 -3.019 5.278 1.00 91.81 71 VAL A CA 1
ATOM 555 C C . VAL A 1 71 ? -7.899 -2.931 6.670 1.00 91.81 71 VAL A C 1
ATOM 557 O O . VAL A 1 71 ? -7.497 -3.947 7.237 1.00 91.81 71 VAL A O 1
ATOM 560 N N . LEU A 1 72 ? -7.838 -1.725 7.231 1.00 90.69 72 LEU A N 1
ATOM 561 C CA . LEU A 1 72 ? -7.681 -1.512 8.665 1.00 90.69 72 LEU A CA 1
ATOM 562 C C . LEU A 1 72 ? -9.066 -1.498 9.302 1.00 90.69 72 LEU A C 1
ATOM 564 O O . LEU A 1 72 ? -9.931 -0.717 8.915 1.00 90.69 72 LEU A O 1
ATOM 568 N N . ASP A 1 73 ? -9.251 -2.367 10.278 1.00 92.25 73 ASP A N 1
ATOM 569 C CA . ASP A 1 73 ? -10.480 -2.508 11.051 1.00 92.25 73 ASP A CA 1
ATOM 570 C C . ASP A 1 73 ? -10.132 -2.330 12.527 1.00 92.25 73 ASP A C 1
ATOM 572 O O . ASP A 1 73 ? -9.172 -2.939 13.012 1.00 92.25 73 ASP A O 1
ATOM 576 N N . GLY A 1 74 ? -10.836 -1.446 13.226 1.00 91.94 74 GLY A N 1
ATOM 577 C CA . GLY A 1 74 ? -10.483 -1.117 14.594 1.00 91.94 74 GLY A CA 1
ATOM 578 C C . GLY A 1 74 ? -11.287 0.011 15.210 1.00 91.94 74 GLY A C 1
ATOM 579 O O . GLY A 1 74 ? -12.361 0.367 14.732 1.00 91.94 74 GLY A O 1
ATOM 580 N N . THR A 1 75 ? -10.753 0.570 16.293 1.00 93.12 75 THR A N 1
ATOM 581 C CA . THR A 1 75 ? -11.419 1.611 17.073 1.00 93.12 75 THR A CA 1
ATOM 582 C C . THR A 1 75 ? -10.553 2.847 17.275 1.00 93.12 75 THR A C 1
ATOM 584 O O . THR A 1 75 ? -9.318 2.788 17.324 1.00 93.12 75 THR A O 1
ATOM 587 N N . VAL A 1 76 ? -11.224 3.989 17.411 1.00 92.00 76 VAL A N 1
ATOM 588 C CA . VAL A 1 76 ? -10.641 5.255 17.856 1.00 92.00 76 VAL A CA 1
ATOM 589 C C . VAL A 1 76 ? -11.342 5.730 19.125 1.00 92.00 76 VAL A C 1
ATOM 591 O O . VAL A 1 76 ? -12.568 5.694 19.209 1.00 92.00 76 VAL A O 1
ATOM 594 N N . SER A 1 77 ? -10.584 6.208 20.108 1.00 93.06 77 SER A N 1
ATOM 595 C CA . SER A 1 77 ? -11.128 6.925 21.264 1.00 93.06 77 SER A CA 1
ATOM 596 C C . SER A 1 77 ? -10.424 8.261 21.460 1.00 93.06 77 SER A C 1
ATOM 598 O O . SER A 1 77 ? -9.245 8.419 21.144 1.00 93.06 77 SER A O 1
ATOM 600 N N . ILE A 1 78 ? -11.172 9.248 21.954 1.00 92.19 78 ILE A N 1
ATOM 601 C CA . ILE A 1 78 ? -10.685 10.608 22.191 1.00 92.19 78 ILE A CA 1
ATOM 602 C C . ILE A 1 78 ? -10.765 10.899 23.687 1.00 92.19 78 ILE A C 1
ATOM 604 O O . ILE A 1 78 ? -11.843 10.780 24.265 1.00 92.19 78 ILE A O 1
ATOM 608 N N . ASN A 1 79 ? -9.650 11.303 24.298 1.00 90.25 79 ASN A N 1
ATOM 609 C CA . ASN A 1 79 ? -9.517 11.613 25.725 1.00 90.25 79 ASN A CA 1
ATOM 610 C C . ASN A 1 79 ? -10.107 10.509 26.626 1.00 90.25 79 ASN A C 1
ATOM 612 O O . ASN A 1 79 ? -10.855 10.805 27.555 1.00 90.25 79 ASN A O 1
ATOM 616 N N . ASP A 1 80 ? -9.825 9.243 26.291 1.00 86.56 80 ASP A N 1
ATOM 617 C CA . ASP A 1 80 ? -10.372 8.044 26.953 1.00 86.56 80 ASP A CA 1
ATOM 618 C C . ASP A 1 80 ? -11.915 7.981 26.999 1.00 86.56 80 ASP A C 1
ATOM 620 O O . ASP A 1 80 ? -12.511 7.321 27.850 1.00 86.56 80 ASP A O 1
ATOM 624 N N . GLY A 1 81 ? -12.575 8.677 26.068 1.00 89.50 81 GLY A N 1
ATOM 625 C CA . GLY A 1 81 ? -14.017 8.640 25.856 1.00 89.50 81 GLY A CA 1
ATOM 626 C C . GLY A 1 81 ? -14.504 7.357 25.164 1.00 89.50 81 GLY A C 1
ATOM 627 O O . GLY A 1 81 ? -13.762 6.377 25.066 1.00 89.50 81 GLY A O 1
ATOM 628 N N . PRO A 1 82 ? -15.758 7.341 24.671 1.00 91.06 82 PRO A N 1
ATOM 629 C CA . PRO A 1 82 ? -16.312 6.174 23.990 1.00 91.06 82 PRO A CA 1
ATOM 630 C C . PRO A 1 82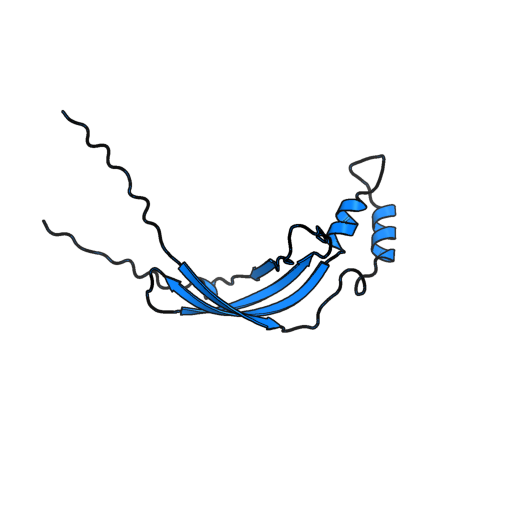 ? -15.467 5.781 22.773 1.00 91.06 82 PRO A C 1
ATOM 632 O O . PRO A 1 82 ? -14.923 6.637 22.072 1.00 91.06 82 PRO A O 1
ATOM 635 N N . GLU A 1 83 ? -15.371 4.475 22.538 1.00 91.81 83 GLU A N 1
ATOM 636 C CA . GLU A 1 83 ? -14.699 3.918 21.369 1.00 91.81 83 GLU A CA 1
ATOM 637 C C . GLU A 1 83 ? -15.634 3.961 20.156 1.00 91.81 83 GLU A C 1
ATOM 639 O O . GLU A 1 83 ? -16.799 3.568 20.238 1.00 91.81 83 GLU A O 1
ATOM 644 N N . TYR A 1 84 ? -15.117 4.437 19.027 1.00 89.38 84 TYR A N 1
ATOM 645 C CA . TYR A 1 84 ? -15.814 4.473 17.746 1.00 89.38 84 TYR A CA 1
ATOM 646 C C . TYR A 1 84 ? -15.167 3.472 16.796 1.00 89.38 84 TYR A C 1
ATOM 648 O O . TYR A 1 84 ? -13.953 3.517 16.603 1.00 89.38 84 TYR A O 1
ATOM 656 N N . GLU A 1 85 ? -15.965 2.592 16.194 1.00 90.75 85 GLU A N 1
ATOM 657 C CA . GLU A 1 85 ? -15.484 1.680 15.154 1.00 90.75 85 GLU A CA 1
ATOM 658 C C . GLU A 1 85 ? -15.141 2.439 13.870 1.00 90.75 85 GLU A C 1
ATOM 660 O O . GLU A 1 85 ? -15.853 3.359 13.456 1.00 90.75 85 GLU A O 1
ATOM 665 N N . MET A 1 86 ? -14.052 2.037 13.223 1.00 88.19 86 MET A N 1
ATOM 666 C CA . MET A 1 86 ? -13.563 2.643 11.995 1.00 88.19 86 MET A CA 1
ATOM 667 C C . MET A 1 86 ? -13.020 1.568 11.052 1.00 88.19 86 MET A C 1
ATOM 669 O O . MET A 1 86 ? -12.235 0.705 11.445 1.00 88.19 86 MET A O 1
ATOM 673 N N . TYR A 1 87 ? -13.424 1.666 9.785 1.00 88.31 87 TYR A N 1
ATOM 674 C CA . TYR A 1 87 ? -13.064 0.737 8.718 1.00 88.31 87 TYR A CA 1
ATOM 675 C C . TYR A 1 87 ? -12.423 1.520 7.575 1.00 88.31 87 TYR A C 1
ATOM 677 O O . TYR A 1 87 ? -13.080 2.341 6.937 1.00 88.31 87 TYR A O 1
ATOM 685 N N . LEU A 1 88 ? -11.138 1.283 7.320 1.00 88.50 88 LEU A N 1
ATOM 686 C CA . LEU A 1 88 ? -10.354 2.026 6.336 1.00 88.50 88 LEU A CA 1
ATOM 687 C C . LEU A 1 88 ? -9.779 1.086 5.289 1.00 88.50 88 LEU A C 1
ATOM 689 O O . LEU A 1 88 ? -8.969 0.221 5.606 1.00 88.50 88 LEU A O 1
ATOM 693 N N . PHE A 1 89 ? -10.151 1.282 4.029 1.00 89.56 89 PHE A N 1
ATOM 694 C CA . PHE A 1 89 ? -9.487 0.610 2.919 1.00 89.56 89 PHE A CA 1
ATOM 695 C C . PHE A 1 89 ? -8.180 1.329 2.569 1.00 89.56 89 PHE A C 1
ATOM 697 O O . PHE A 1 89 ? -8.114 2.565 2.554 1.00 89.56 89 PHE A O 1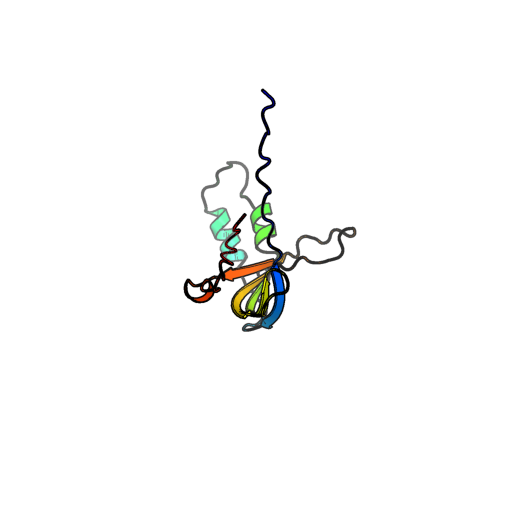
ATOM 704 N N . GLY A 1 90 ? -7.138 0.559 2.276 1.00 88.94 90 GLY A N 1
ATOM 705 C CA . GLY A 1 90 ? -5.841 1.122 1.954 1.00 88.94 90 GLY A CA 1
ATOM 706 C C . GLY A 1 90 ? -4.833 0.118 1.428 1.00 88.94 90 GLY A C 1
ATOM 707 O O . GLY A 1 90 ? -5.141 -1.034 1.116 1.00 88.94 90 GLY A O 1
ATOM 708 N N . GLU A 1 91 ? -3.598 0.590 1.358 1.00 89.12 91 GLU A N 1
ATOM 709 C CA . GLU A 1 91 ? -2.444 -0.167 0.901 1.00 89.12 91 GLU A CA 1
ATOM 710 C C . GLU A 1 91 ? -1.370 -0.166 1.982 1.00 89.12 91 GLU A C 1
ATOM 712 O O . GLU A 1 91 ? -1.101 0.848 2.632 1.00 89.12 91 GLU A O 1
ATOM 717 N N . LYS A 1 92 ? -0.753 -1.327 2.163 1.00 88.50 92 LYS A N 1
ATOM 718 C CA . LYS A 1 92 ? 0.432 -1.535 2.975 1.00 88.50 92 LYS A CA 1
ATOM 719 C C . LYS A 1 92 ? 1.630 -1.614 2.041 1.00 88.50 92 LYS A C 1
ATOM 721 O O . LYS A 1 92 ? 1.717 -2.54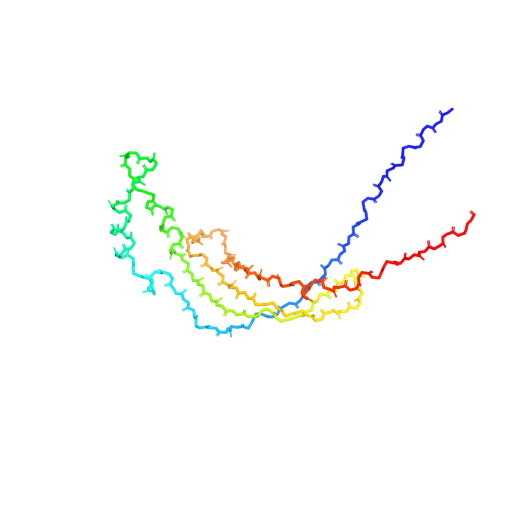8 1.247 1.00 88.50 92 LYS A O 1
ATOM 726 N N . VAL A 1 93 ? 2.559 -0.672 2.166 1.00 87.00 93 VAL A N 1
ATOM 727 C CA . VAL A 1 93 ? 3.786 -0.627 1.362 1.00 87.00 93 VAL A CA 1
ATOM 728 C C . VAL A 1 93 ? 5.003 -0.799 2.263 1.00 87.00 93 VAL A C 1
ATOM 730 O O . VAL A 1 93 ? 5.125 -0.151 3.307 1.00 87.00 93 VAL A O 1
ATOM 733 N N . ARG A 1 94 ? 5.924 -1.672 1.850 1.00 83.56 94 ARG A N 1
ATOM 734 C CA . ARG A 1 94 ? 7.193 -1.926 2.534 1.00 83.56 94 ARG A CA 1
ATOM 735 C C . ARG A 1 94 ? 8.360 -1.739 1.576 1.00 83.56 94 ARG A C 1
ATOM 737 O O . ARG A 1 94 ? 8.494 -2.487 0.614 1.00 83.56 94 ARG A O 1
ATOM 744 N N . ASN A 1 95 ? 9.244 -0.799 1.898 1.00 79.62 95 ASN A N 1
ATOM 745 C CA . ASN A 1 95 ? 10.499 -0.599 1.174 1.00 79.62 95 ASN A CA 1
ATOM 746 C C . ASN A 1 95 ? 11.559 -1.609 1.627 1.00 79.62 95 ASN A C 1
ATOM 748 O O . ASN A 1 95 ? 11.792 -1.787 2.822 1.00 79.62 95 ASN A O 1
ATOM 752 N N . LEU A 1 96 ? 12.239 -2.233 0.669 1.00 72.81 96 LEU A N 1
ATOM 753 C CA . LEU A 1 96 ? 13.284 -3.237 0.902 1.00 72.81 96 LEU A CA 1
ATOM 754 C C . LEU A 1 96 ? 14.696 -2.651 0.871 1.00 72.81 96 LEU A C 1
ATOM 756 O O . LEU A 1 96 ? 15.658 -3.325 1.229 1.00 72.81 96 LEU A O 1
ATOM 760 N N . ALA A 1 97 ? 14.830 -1.387 0.463 1.00 64.12 97 ALA A N 1
ATOM 761 C CA . ALA A 1 97 ? 16.115 -0.715 0.291 1.00 64.12 97 ALA A CA 1
ATOM 762 C C . ALA A 1 97 ? 16.855 -0.417 1.613 1.00 64.12 97 ALA A C 1
ATOM 764 O O . ALA A 1 97 ? 18.037 -0.078 1.590 1.00 64.12 97 ALA A O 1
ATOM 765 N N . PHE A 1 98 ? 16.202 -0.574 2.770 1.00 54.31 98 PHE A N 1
ATOM 766 C CA . PHE A 1 98 ? 16.800 -0.338 4.086 1.00 54.31 98 PHE A CA 1
ATOM 767 C C . PHE A 1 98 ? 17.261 -1.635 4.755 1.00 54.31 98 PHE A C 1
ATOM 769 O O . PHE A 1 98 ? 16.774 -2.013 5.815 1.00 54.31 98 PHE A O 1
ATOM 776 N N . SER A 1 99 ? 18.268 -2.300 4.193 1.00 47.50 99 SER A N 1
ATOM 777 C CA . SER A 1 99 ? 19.103 -3.216 4.979 1.00 47.50 99 SER A CA 1
ATOM 778 C C . SER A 1 99 ? 20.276 -2.440 5.588 1.00 47.50 99 SER A C 1
ATOM 780 O O . SER A 1 99 ? 21.437 -2.681 5.262 1.00 47.50 99 SER A O 1
ATOM 782 N N . CYS A 1 100 ? 19.980 -1.455 6.444 1.00 39.19 100 CYS A N 1
ATOM 783 C CA . CYS A 1 100 ? 20.981 -0.888 7.343 1.00 39.19 100 CYS A CA 1
ATOM 784 C C . CYS A 1 100 ? 21.033 -1.777 8.599 1.00 39.19 100 CYS A C 1
ATOM 786 O O . CYS A 1 100 ? 20.022 -1.864 9.298 1.00 39.19 100 CYS A O 1
ATOM 788 N N . PRO A 1 101 ? 22.171 -2.413 8.938 1.00 44.91 101 PRO A N 1
ATOM 789 C CA . PRO A 1 101 ? 22.266 -3.318 10.091 1.00 44.91 101 PRO A CA 1
ATOM 790 C C . PRO A 1 101 ? 21.991 -2.657 11.454 1.00 44.91 101 PRO A C 1
ATOM 792 O O . PRO A 1 101 ? 21.894 -3.354 12.458 1.00 44.91 101 PRO A O 1
ATOM 795 N N . GLN A 1 102 ? 21.895 -1.324 11.512 1.00 45.06 102 GLN A N 1
ATOM 796 C CA . GLN A 1 102 ? 21.697 -0.552 12.745 1.00 45.06 102 GLN A CA 1
ATOM 797 C C . GLN A 1 102 ? 20.259 -0.079 12.982 1.00 45.06 102 GLN A C 1
ATOM 799 O O . GLN A 1 102 ? 19.975 0.452 14.052 1.00 45.06 102 GLN A O 1
ATOM 804 N N . MET A 1 103 ? 19.345 -0.291 12.035 1.00 36.53 103 MET A N 1
ATOM 805 C CA . MET A 1 103 ? 17.935 0.054 12.206 1.00 36.53 103 MET A CA 1
ATOM 806 C C . MET A 1 103 ? 17.095 -1.181 11.886 1.00 36.53 103 MET A C 1
ATOM 808 O O . MET A 1 103 ? 16.473 -1.306 10.836 1.00 36.53 103 MET A O 1
ATOM 812 N N . CYS A 1 104 ? 17.144 -2.149 12.802 1.00 37.88 104 CYS A N 1
ATOM 813 C CA . CYS A 1 104 ? 16.225 -3.275 12.823 1.00 37.88 104 CYS A CA 1
ATOM 814 C C . CYS A 1 104 ? 14.815 -2.726 13.035 1.00 37.88 104 CYS A C 1
ATOM 816 O O . CYS A 1 104 ? 14.453 -2.449 14.169 1.00 37.88 104 CYS A O 1
ATOM 818 N N . LEU A 1 105 ? 14.074 -2.498 11.955 1.00 42.41 105 LEU A N 1
ATOM 819 C CA . LEU A 1 105 ? 12.679 -2.897 11.753 1.00 42.41 105 LEU A CA 1
ATOM 820 C C . LEU A 1 105 ? 12.226 -2.329 10.392 1.00 42.41 105 LEU A C 1
ATOM 822 O O . LEU A 1 105 ? 12.367 -1.127 10.164 1.00 42.41 105 LEU A O 1
ATOM 826 N N . PRO A 1 106 ? 11.684 -3.152 9.476 1.00 51.44 106 PRO A N 1
ATOM 827 C CA . PRO A 1 106 ? 11.036 -2.628 8.282 1.00 51.44 106 PRO A CA 1
ATOM 828 C C . PRO A 1 106 ? 9.840 -1.773 8.715 1.00 51.44 106 PRO A C 1
ATOM 830 O O . PRO A 1 106 ? 8.951 -2.258 9.416 1.00 51.44 106 PRO A O 1
ATOM 833 N N . LEU A 1 107 ? 9.834 -0.498 8.325 1.00 56.62 107 LEU A N 1
ATOM 834 C CA . LEU A 1 107 ? 8.705 0.385 8.587 1.00 56.62 107 LEU A CA 1
ATOM 835 C C . LEU A 1 107 ? 7.619 0.095 7.548 1.00 56.62 107 LEU A C 1
ATOM 837 O O . LEU A 1 107 ? 7.836 0.261 6.346 1.00 56.62 107 LEU A O 1
ATOM 841 N N . ASP A 1 108 ? 6.472 -0.381 8.022 1.00 65.25 108 ASP A N 1
ATOM 842 C CA . ASP A 1 108 ? 5.281 -0.541 7.197 1.00 65.25 108 ASP A CA 1
ATOM 843 C C . ASP A 1 108 ? 4.579 0.811 7.087 1.00 65.25 108 ASP A C 1
ATOM 845 O O . ASP A 1 108 ? 4.192 1.399 8.100 1.00 65.25 108 ASP A O 1
ATOM 849 N N . PHE A 1 109 ? 4.406 1.298 5.861 1.00 70.88 109 PHE A N 1
ATOM 850 C CA . PHE A 1 109 ? 3.608 2.486 5.594 1.00 70.88 109 PHE A CA 1
ATOM 851 C C . PHE A 1 109 ? 2.201 2.055 5.194 1.00 70.88 109 PHE A C 1
ATOM 853 O O . PHE A 1 109 ? 2.035 1.219 4.305 1.00 70.88 109 PHE A O 1
ATOM 860 N N . TYR A 1 110 ? 1.197 2.632 5.851 1.00 72.38 110 TYR A N 1
ATOM 861 C CA . TYR A 1 110 ? -0.207 2.444 5.504 1.00 72.38 110 TYR A CA 1
ATOM 862 C C . TYR A 1 110 ? -0.718 3.722 4.855 1.00 72.38 110 TYR A C 1
ATOM 864 O O . TYR A 1 110 ? -0.731 4.784 5.481 1.00 72.38 110 TYR A O 1
ATOM 872 N N . THR A 1 111 ? -1.144 3.621 3.603 1.00 76.56 111 THR A N 1
ATOM 873 C CA . THR A 1 111 ? -1.864 4.695 2.924 1.00 76.56 111 THR A CA 1
ATOM 874 C C . THR A 1 111 ? -3.336 4.328 2.919 1.00 76.56 111 THR A C 1
ATOM 876 O O . THR A 1 111 ? -3.730 3.322 2.337 1.00 76.56 111 THR A O 1
ATOM 879 N N . VAL A 1 112 ? -4.147 5.129 3.604 1.00 72.19 112 VAL A N 1
ATOM 880 C CA . VAL A 1 112 ? -5.594 4.930 3.719 1.00 72.19 112 VAL A CA 1
ATOM 881 C C . VAL A 1 112 ? -6.327 6.065 3.034 1.00 72.19 112 VAL A C 1
ATOM 883 O O . VAL A 1 112 ? -5.932 7.225 3.144 1.00 72.19 112 VAL A O 1
ATOM 886 N N . THR A 1 113 ? -7.409 5.733 2.336 1.00 70.94 113 THR A N 1
ATOM 887 C CA . THR A 1 113 ? -8.283 6.744 1.738 1.00 70.94 113 THR A CA 1
ATOM 888 C C . THR A 1 113 ? -9.472 6.962 2.659 1.00 70.94 113 THR A C 1
ATOM 890 O O . THR A 1 113 ? -10.245 6.040 2.911 1.00 70.94 113 THR A O 1
ATOM 893 N N . LEU A 1 114 ? -9.615 8.183 3.174 1.00 63.88 114 LEU A N 1
ATOM 894 C CA . LEU A 1 114 ? -10.786 8.580 3.948 1.00 63.88 114 LEU A CA 1
ATOM 895 C C . LEU A 1 114 ? -11.887 9.019 2.984 1.00 63.88 114 LEU A C 1
ATOM 897 O O . LEU A 1 114 ? -11.694 9.936 2.188 1.00 63.88 114 LEU A O 1
ATOM 901 N N . THR A 1 115 ? -13.044 8.374 3.062 1.00 57.34 115 THR A N 1
ATOM 902 C CA . THR A 1 115 ? -14.270 8.865 2.424 1.00 57.34 115 THR A CA 1
ATOM 903 C C . THR A 1 115 ? -14.979 9.836 3.372 1.00 57.34 115 THR A C 1
ATOM 905 O O . THR A 1 115 ? -14.838 9.718 4.589 1.00 57.34 115 THR A O 1
ATOM 908 N N . GLU A 1 116 ? -15.746 10.799 2.850 1.00 53.78 116 GLU A N 1
ATOM 909 C CA . GLU A 1 116 ? -16.432 11.823 3.669 1.00 53.78 116 GLU A CA 1
ATOM 910 C C . GLU A 1 116 ? -17.337 11.227 4.762 1.00 53.78 116 GLU A C 1
ATOM 912 O O . GLU A 1 116 ? -17.479 11.804 5.841 1.00 53.78 116 GLU A O 1
ATOM 917 N N . ASP A 1 117 ? -17.897 10.037 4.535 1.00 53.25 117 ASP A N 1
ATOM 918 C CA . ASP A 1 117 ? -18.708 9.334 5.533 1.00 53.25 117 ASP A CA 1
ATOM 919 C C . ASP A 1 117 ? -17.896 8.804 6.724 1.00 53.25 117 ASP A C 1
ATOM 921 O O . ASP A 1 117 ? -18.445 8.647 7.813 1.00 53.25 117 ASP A O 1
ATOM 925 N N . SER A 1 118 ? -16.583 8.616 6.559 1.00 50.31 118 SER A N 1
ATOM 926 C CA . SER A 1 118 ? -15.667 8.158 7.614 1.00 50.31 118 SER A CA 1
ATOM 927 C C . SER A 1 118 ? -15.276 9.270 8.602 1.00 50.31 118 SER A C 1
ATOM 929 O O . SER A 1 118 ? -14.677 8.989 9.636 1.00 50.31 118 SER A O 1
ATOM 931 N N . LEU A 1 119 ? -15.594 10.538 8.298 1.00 49.66 119 LEU A N 1
ATOM 932 C CA . LEU A 1 119 ? -15.222 11.718 9.097 1.00 49.66 119 LEU A CA 1
ATOM 933 C C . LEU A 1 119 ? -16.319 12.190 10.065 1.00 49.66 119 LEU A C 1
ATOM 935 O O . LEU A 1 119 ? -16.111 13.150 10.808 1.00 49.66 119 LEU A O 1
ATOM 939 N N . LYS A 1 120 ? -17.481 11.530 10.100 1.00 47.44 120 LYS A N 1
ATOM 940 C CA . LYS A 1 120 ? -18.593 11.884 10.998 1.00 47.44 120 LYS A CA 1
ATOM 941 C C . LYS A 1 120 ? -18.360 11.346 12.416 1.00 47.44 120 LYS A C 1
ATOM 943 O O . LYS A 1 120 ? -19.172 10.593 12.943 1.00 47.44 120 LYS A O 1
ATOM 948 N N . LEU A 1 121 ? -17.258 11.738 13.054 1.00 50.47 121 LEU A N 1
ATOM 949 C CA . LEU A 1 121 ? -17.109 11.562 14.498 1.00 50.47 121 LEU A CA 1
ATOM 950 C C . LEU A 1 121 ? -17.927 12.656 15.206 1.00 50.47 121 LEU A C 1
ATOM 952 O O . LEU A 1 121 ? -17.717 13.841 14.927 1.00 50.47 121 LEU A O 1
ATOM 956 N N . PRO A 1 122 ? -18.860 12.316 16.113 1.00 40.59 122 PRO A N 1
ATOM 957 C CA . PRO A 1 122 ? -19.560 13.316 16.902 1.00 40.59 122 PRO A CA 1
ATOM 958 C C . PRO A 1 122 ? -18.574 13.926 17.903 1.00 40.59 122 PRO A C 1
ATOM 960 O O . PRO A 1 122 ? -18.345 13.394 18.987 1.00 40.59 122 PRO A O 1
ATOM 963 N N . ILE A 1 123 ? -17.985 15.066 17.547 1.00 42.03 123 ILE A N 1
ATOM 964 C CA . ILE A 1 123 ? -17.289 15.923 18.507 1.00 42.03 123 ILE A CA 1
ATOM 965 C C . ILE A 1 123 ? -18.372 16.496 19.428 1.00 42.03 123 ILE A C 1
ATOM 967 O O . ILE A 1 123 ? -19.007 17.504 19.119 1.00 42.03 123 ILE A O 1
ATOM 971 N N . GLN A 1 124 ? -18.634 15.816 20.546 1.00 38.28 124 GLN A N 1
ATOM 972 C CA . GLN A 1 124 ? -19.475 16.332 21.622 1.00 38.28 124 GLN A CA 1
ATOM 973 C C . GLN A 1 124 ? -18.741 17.519 22.252 1.00 38.28 124 GLN A C 1
ATOM 975 O O . GLN A 1 124 ? -17.878 17.365 23.117 1.00 38.28 124 GLN A O 1
ATOM 980 N N . ARG A 1 125 ? -19.040 18.719 21.752 1.00 33.81 125 ARG A N 1
ATOM 981 C CA . ARG A 1 125 ? -18.554 19.986 22.292 1.00 33.81 125 ARG A CA 1
ATOM 982 C C . ARG A 1 125 ? -19.175 20.151 23.677 1.00 33.81 125 ARG A C 1
ATOM 984 O O . ARG A 1 125 ? -20.364 20.419 23.805 1.00 33.81 125 ARG A O 1
ATOM 991 N N . ASN A 1 126 ? -18.385 19.913 24.717 1.00 32.69 126 ASN A N 1
ATOM 992 C CA . ASN A 1 126 ? -18.852 19.999 26.093 1.00 32.69 126 ASN A CA 1
ATOM 993 C C . ASN A 1 126 ? -18.964 21.488 26.469 1.00 32.69 126 ASN A C 1
ATOM 995 O O . ASN A 1 126 ? -17.993 22.104 26.904 1.00 32.69 126 ASN A O 1
ATOM 999 N N . GLU A 1 127 ? -20.131 22.093 26.250 1.00 35.56 127 GLU A N 1
ATOM 1000 C CA . GLU A 1 127 ? -20.443 23.440 26.732 1.00 35.56 127 GLU A CA 1
ATOM 1001 C C . GLU A 1 127 ? -20.560 23.410 28.264 1.00 35.56 127 GLU A C 1
ATOM 1003 O O . GLU A 1 127 ? -21.633 23.211 28.830 1.00 35.56 127 GLU A O 1
ATOM 1008 N N . ARG A 1 128 ? -19.441 23.596 28.975 1.00 34.47 128 ARG A N 1
ATOM 1009 C CA . ARG A 1 128 ? -19.492 23.932 30.403 1.00 34.47 128 ARG A CA 1
ATOM 1010 C C . ARG A 1 128 ? -19.763 25.422 30.556 1.00 34.47 128 ARG A C 1
ATOM 1012 O O . ARG A 1 128 ? -18.860 26.249 30.484 1.00 34.47 128 ARG A O 1
ATOM 1019 N N . THR A 1 129 ? -21.025 25.740 30.813 1.00 35.31 129 THR A N 1
ATOM 1020 C CA . THR A 1 129 ? -21.480 26.996 31.407 1.00 35.31 129 THR A CA 1
ATOM 1021 C C . THR A 1 129 ? -20.774 27.210 32.751 1.00 35.31 129 THR A C 1
ATOM 1023 O O . THR A 1 129 ? -21.066 26.521 33.725 1.00 35.31 129 THR A O 1
ATOM 1026 N N . THR A 1 130 ? -19.841 28.157 32.833 1.00 34.47 130 THR A N 1
ATOM 1027 C CA . THR A 1 130 ? -19.374 28.692 34.119 1.00 34.47 130 THR A CA 1
ATOM 1028 C C . THR A 1 130 ? -20.219 29.904 34.483 1.00 34.47 130 THR A C 1
ATOM 1030 O O . THR A 1 130 ? -20.048 30.978 33.911 1.00 34.47 130 THR A O 1
ATOM 1033 N N . ALA A 1 131 ? -21.134 29.713 35.432 1.00 30.67 131 ALA A N 1
ATOM 1034 C CA . ALA A 1 131 ? -21.646 30.787 36.266 1.00 30.67 131 ALA A CA 1
ATOM 1035 C C . ALA A 1 131 ? -20.653 31.009 37.418 1.00 30.67 131 ALA A C 1
ATOM 1037 O O . ALA A 1 131 ? -20.421 30.078 38.187 1.00 30.67 131 ALA A O 1
ATOM 1038 N N . CYS A 1 132 ? -20.088 32.214 37.496 1.00 32.03 132 CYS A N 1
ATOM 1039 C CA . CYS A 1 132 ? -19.528 32.861 38.685 1.00 32.03 132 CYS A CA 1
ATOM 1040 C C . CYS A 1 132 ? -19.656 34.372 38.480 1.00 32.03 132 CYS A C 1
ATOM 1042 O O . CYS A 1 132 ? -19.240 34.838 37.394 1.00 32.03 132 CYS A O 1
#

Organism: NCBI:txid2747483